Protein AF-A0A9E6DN43-F1 (afdb_monomer_lite)

Sequence (61 aa):
MGHVGISDGDTYISIENLAGSNFNDTLIGNNVANRLVGLNGNDLLAGRGGEDHLFGGTGMF

Foldseek 3Di:
DDPPPPCPQPADEDDLEAEADQEAHEHAADQEEHEYADAHYNYHDHRDHYNYHYHNHDYDD

Structure (mmCIF, N/CA/C/O backbone):
data_AF-A0A9E6DN43-F1
#
_entry.id   AF-A0A9E6DN43-F1
#
loop_
_atom_site.group_PDB
_atom_site.id
_atom_site.type_symbol
_atom_site.label_atom_id
_atom_site.label_alt_id
_atom_site.label_comp_id
_atom_site.label_asym_id
_atom_site.label_entity_id
_atom_site.label_seq_id
_atom_site.pdbx_PDB_ins_code
_atom_site.Cartn_x
_atom_site.Cartn_y
_atom_site.Cartn_z
_atom_site.occupancy
_atom_site.B_iso_or_equiv
_atom_site.auth_seq_id
_atom_site.auth_comp_id
_atom_site.auth_asym_id
_atom_site.auth_atom_id
_atom_site.pdbx_PDB_model_num
ATOM 1 N N . MET A 1 1 ? 5.393 5.996 30.957 1.00 49.84 1 MET A N 1
ATOM 2 C CA . MET A 1 1 ? 5.063 4.635 30.482 1.00 49.84 1 MET A CA 1
ATOM 3 C C . MET A 1 1 ? 3.897 4.747 29.523 1.00 49.84 1 MET A C 1
ATOM 5 O O . MET A 1 1 ? 2.963 5.462 29.852 1.00 49.84 1 MET A O 1
ATOM 9 N N . GLY A 1 2 ? 3.976 4.075 28.375 1.00 46.50 2 GLY A N 1
ATOM 10 C CA . GLY A 1 2 ? 2.952 4.095 27.327 1.00 46.50 2 GLY A CA 1
ATOM 11 C C . GLY A 1 2 ? 3.454 4.817 26.085 1.00 46.50 2 GLY A C 1
ATOM 12 O O . GLY A 1 2 ? 3.267 6.021 25.956 1.00 46.50 2 GLY A O 1
ATOM 13 N N . HIS A 1 3 ? 4.146 4.080 25.213 1.00 46.62 3 HIS A N 1
ATOM 14 C CA . HIS A 1 3 ? 4.412 4.508 23.844 1.00 46.62 3 HIS A CA 1
ATOM 15 C C . HIS A 1 3 ? 3.093 4.958 23.214 1.00 46.62 3 HIS A C 1
AT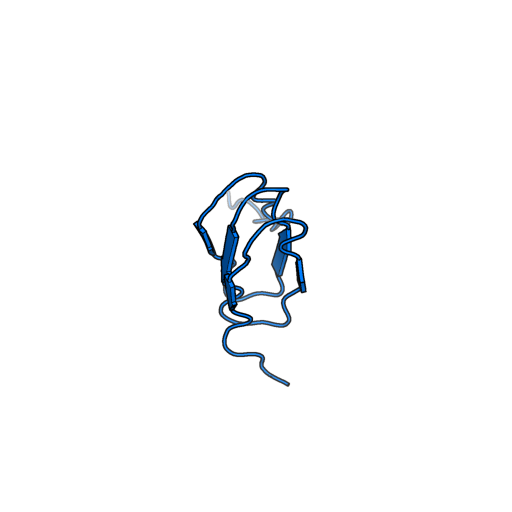OM 17 O O . HIS A 1 3 ? 2.153 4.172 23.105 1.00 46.62 3 HIS A O 1
ATOM 23 N N . VAL A 1 4 ? 3.038 6.222 22.805 1.00 56.91 4 VAL A N 1
ATOM 24 C CA . VAL A 1 4 ? 2.084 6.664 21.797 1.00 56.91 4 VAL A CA 1
ATOM 25 C C . VAL A 1 4 ? 2.493 5.912 20.540 1.00 56.91 4 VAL A C 1
ATOM 27 O O . VAL A 1 4 ? 3.546 6.195 19.971 1.00 56.91 4 VAL A O 1
ATOM 30 N N . GLY A 1 5 ? 1.722 4.887 20.183 1.00 56.91 5 GLY A N 1
ATOM 31 C CA . GLY A 1 5 ? 1.801 4.252 18.879 1.00 56.91 5 GLY A CA 1
ATOM 32 C C . GLY A 1 5 ? 1.406 5.292 17.849 1.00 56.91 5 GLY A C 1
ATOM 33 O O . GLY A 1 5 ? 0.246 5.380 17.464 1.00 56.91 5 GLY A O 1
ATOM 34 N N . ILE A 1 6 ? 2.364 6.133 17.467 1.00 53.72 6 ILE A N 1
ATOM 35 C CA . ILE A 1 6 ? 2.325 6.760 16.165 1.00 53.72 6 ILE A CA 1
ATOM 36 C C . ILE A 1 6 ? 2.383 5.587 15.193 1.00 53.72 6 ILE A C 1
ATOM 38 O O . ILE A 1 6 ? 3.396 4.908 15.068 1.00 53.72 6 ILE A O 1
ATOM 42 N N . SER A 1 7 ? 1.240 5.256 14.610 1.00 54.56 7 SER A N 1
ATOM 43 C CA . SER A 1 7 ? 1.168 4.484 13.381 1.00 54.56 7 SER A CA 1
ATOM 44 C C . SER A 1 7 ? 1.825 5.343 12.301 1.00 54.56 7 SER A C 1
ATOM 46 O O . SER A 1 7 ? 1.159 6.057 11.555 1.00 54.56 7 SER A O 1
ATOM 48 N N . ASP A 1 8 ? 3.156 5.377 12.335 1.00 55.06 8 ASP A N 1
ATOM 49 C CA . ASP A 1 8 ? 3.985 5.840 11.239 1.00 55.06 8 ASP A CA 1
ATOM 50 C C . ASP A 1 8 ? 3.821 4.764 10.175 1.00 55.06 8 ASP A C 1
ATOM 52 O O . ASP A 1 8 ? 4.292 3.648 10.372 1.00 55.06 8 ASP A O 1
ATOM 56 N N . GLY A 1 9 ? 2.992 5.062 9.169 1.00 61.19 9 GLY A N 1
ATOM 57 C CA . GLY A 1 9 ? 2.467 4.105 8.201 1.00 61.19 9 GLY A CA 1
ATOM 58 C C . GLY A 1 9 ? 3.504 3.060 7.820 1.00 61.19 9 GLY A C 1
ATOM 59 O O . GLY A 1 9 ? 4.490 3.372 7.145 1.00 61.19 9 GLY A O 1
ATOM 60 N N . ASP A 1 10 ? 3.272 1.836 8.296 1.00 58.22 10 ASP A N 1
ATOM 61 C CA . ASP A 1 10 ? 4.162 0.709 8.083 1.00 58.22 10 ASP A CA 1
ATOM 62 C C . ASP A 1 10 ? 4.322 0.522 6.570 1.00 58.22 10 ASP A C 1
ATOM 64 O O . ASP A 1 10 ? 3.433 0.049 5.861 1.00 58.22 10 ASP A O 1
ATOM 68 N N . THR A 1 11 ? 5.456 0.978 6.036 1.00 54.22 11 THR A N 1
ATOM 69 C CA . THR A 1 11 ? 5.719 0.921 4.601 1.00 54.22 11 THR A CA 1
ATOM 70 C C . THR A 1 11 ? 6.383 -0.413 4.313 1.00 54.22 11 THR A C 1
ATOM 72 O O . THR A 1 11 ? 7.603 -0.567 4.399 1.00 54.22 11 THR A O 1
ATOM 75 N N . TYR A 1 12 ? 5.576 -1.410 3.983 1.00 56.44 12 TYR A N 1
ATOM 76 C CA . TYR A 1 12 ? 6.078 -2.722 3.610 1.00 56.44 12 TYR A CA 1
ATOM 77 C C . TYR A 1 12 ? 6.565 -2.712 2.154 1.00 56.44 12 TYR A C 1
ATOM 79 O O . TYR A 1 12 ? 5.796 -2.883 1.212 1.00 56.44 12 TYR A O 1
ATOM 87 N N . ILE A 1 13 ? 7.865 -2.501 1.955 1.00 46.06 13 ILE A N 1
ATOM 88 C CA . ILE A 1 13 ? 8.501 -2.510 0.631 1.00 46.06 13 ILE A CA 1
ATOM 89 C C . ILE A 1 13 ? 9.113 -3.898 0.403 1.00 46.06 13 ILE A C 1
ATOM 91 O O . ILE A 1 13 ? 9.995 -4.309 1.152 1.00 46.06 13 ILE A O 1
ATOM 95 N N . SER A 1 14 ? 8.711 -4.582 -0.673 1.00 45.78 14 SER A N 1
ATOM 96 C CA . SER A 1 14 ? 9.238 -5.893 -1.126 1.00 45.78 14 SER A C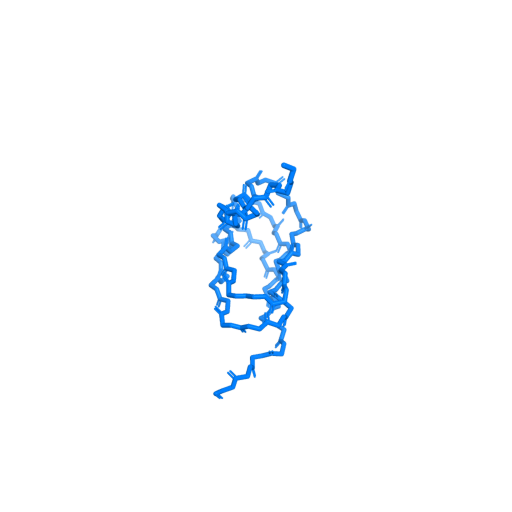A 1
ATOM 97 C C . SER A 1 14 ? 8.647 -7.150 -0.477 1.00 45.78 14 SER A C 1
ATOM 99 O O . SER A 1 14 ? 9.369 -8.125 -0.278 1.00 45.78 14 SER A O 1
ATOM 101 N N . ILE A 1 15 ? 7.344 -7.177 -0.189 1.00 55.41 15 ILE A N 1
ATOM 102 C CA . ILE A 1 15 ? 6.679 -8.429 0.196 1.00 55.41 15 ILE A CA 1
ATOM 103 C C . ILE A 1 15 ? 5.820 -8.909 -0.972 1.00 55.41 15 ILE A C 1
ATOM 105 O O . ILE A 1 15 ? 4.845 -8.265 -1.343 1.00 55.41 15 ILE A O 1
ATOM 109 N N . GLU A 1 16 ? 6.161 -10.070 -1.536 1.00 65.12 16 GLU A N 1
ATOM 110 C CA . GLU A 1 16 ? 5.353 -10.755 -2.562 1.00 65.12 16 GLU A CA 1
ATOM 111 C C . GLU A 1 16 ? 3.946 -11.109 -2.035 1.00 65.12 16 GLU A C 1
ATOM 113 O O . GLU A 1 16 ? 3.044 -11.406 -2.810 1.00 65.12 16 GLU A O 1
ATOM 118 N N . ASN A 1 17 ? 3.752 -11.047 -0.712 1.00 76.50 17 ASN A N 1
ATOM 119 C CA . ASN A 1 17 ? 2.495 -11.223 0.009 1.00 76.50 17 ASN A CA 1
ATOM 120 C C . ASN A 1 17 ? 2.363 -10.178 1.128 1.00 76.50 17 ASN A C 1
ATOM 122 O O . ASN A 1 17 ? 2.740 -10.432 2.271 1.00 76.50 17 ASN A O 1
ATOM 126 N N . LEU A 1 18 ? 1.833 -9.007 0.802 1.00 78.31 18 LEU A N 1
ATOM 127 C CA . LEU A 1 18 ? 1.626 -7.911 1.734 1.00 78.31 18 LEU A CA 1
ATOM 128 C C . LEU A 1 18 ? 0.168 -7.864 2.204 1.00 78.31 18 LEU A C 1
ATOM 130 O O . LEU A 1 18 ? -0.742 -7.780 1.383 1.00 78.31 18 LEU A O 1
ATOM 134 N N . ALA A 1 19 ? -0.051 -7.888 3.517 1.00 84.38 19 ALA A N 1
ATOM 135 C CA . ALA A 1 19 ? -1.330 -7.558 4.132 1.00 84.38 19 ALA A CA 1
ATOM 136 C C . ALA A 1 19 ? -1.206 -6.250 4.923 1.00 84.38 19 ALA A C 1
ATOM 138 O O . ALA A 1 19 ? -0.235 -6.074 5.657 1.00 84.38 19 ALA A O 1
ATOM 139 N N . GLY A 1 20 ? -2.177 -5.360 4.747 1.00 84.00 20 GLY A N 1
ATOM 140 C CA . GLY A 1 20 ? -2.370 -4.161 5.544 1.00 84.00 20 GLY A CA 1
ATOM 141 C C . GLY A 1 20 ? -2.966 -4.482 6.913 1.00 84.00 20 GLY A C 1
ATOM 142 O O . GLY A 1 20 ? -2.802 -5.573 7.467 1.00 84.00 20 GLY A O 1
ATOM 143 N N . SER A 1 21 ? -3.663 -3.506 7.461 1.00 81.94 21 SER A N 1
ATOM 144 C CA . SER A 1 21 ? -4.208 -3.447 8.807 1.00 81.94 21 SER A CA 1
ATOM 145 C C . SER A 1 21 ? -5.728 -3.241 8.761 1.00 81.94 21 SER A C 1
ATOM 147 O O . SER A 1 21 ? -6.361 -3.360 7.724 1.00 81.94 21 SER A O 1
ATOM 149 N N . ASN A 1 22 ? -6.361 -2.976 9.906 1.00 84.31 22 ASN A N 1
ATOM 150 C CA . ASN A 1 22 ? -7.786 -2.615 9.934 1.00 84.31 22 ASN A CA 1
ATOM 151 C C . ASN A 1 22 ? -8.021 -1.098 9.774 1.00 84.31 22 ASN A C 1
ATOM 153 O O . ASN A 1 22 ? -9.058 -0.588 10.206 1.00 84.31 22 ASN A O 1
ATOM 157 N N . PHE A 1 23 ? -7.032 -0.377 9.253 1.00 84.88 23 PHE A N 1
ATOM 158 C CA . PHE A 1 23 ? -7.045 1.066 9.054 1.00 84.88 23 PHE A CA 1
ATOM 159 C C . PHE A 1 23 ? -6.781 1.384 7.583 1.00 84.88 23 PHE A C 1
ATOM 161 O O . PHE A 1 23 ? -6.624 0.497 6.765 1.00 84.88 23 PHE A O 1
ATOM 168 N N . ASN A 1 24 ? -6.743 2.668 7.238 1.00 86.62 24 ASN A N 1
ATOM 169 C CA . ASN A 1 24 ? -6.454 3.080 5.870 1.00 86.62 24 ASN A CA 1
ATOM 170 C C . ASN A 1 24 ? -4.966 2.865 5.568 1.00 86.62 24 ASN A C 1
ATOM 172 O O . ASN A 1 24 ? -4.128 3.625 6.066 1.00 86.62 24 ASN A O 1
ATOM 176 N N . ASP A 1 25 ? -4.650 1.879 4.733 1.00 85.12 25 ASP A N 1
ATOM 177 C CA . ASP A 1 25 ? -3.275 1.531 4.393 1.00 85.12 25 ASP A CA 1
ATOM 178 C C . ASP A 1 25 ? -2.850 2.012 3.001 1.00 85.12 25 ASP A C 1
ATOM 180 O O . ASP A 1 25 ? -3.654 2.254 2.101 1.00 85.12 25 ASP A O 1
ATOM 184 N N . THR A 1 26 ? -1.537 2.153 2.803 1.00 88.12 26 THR A N 1
ATOM 185 C CA . THR A 1 26 ? -0.932 2.366 1.480 1.00 88.12 26 THR A CA 1
ATOM 186 C C . THR A 1 26 ? 0.037 1.232 1.189 1.00 88.12 26 THR A C 1
ATOM 188 O O . THR A 1 26 ? 1.153 1.202 1.705 1.00 88.12 26 THR A O 1
ATOM 191 N N . LEU A 1 27 ? -0.393 0.292 0.348 1.00 86.06 27 LEU A N 1
ATOM 192 C CA . LEU A 1 27 ? 0.372 -0.899 -0.009 1.00 86.06 27 LEU A CA 1
ATOM 193 C C . LEU A 1 27 ? 0.906 -0.740 -1.436 1.00 86.06 27 LEU A C 1
ATOM 195 O O . LEU A 1 27 ? 0.136 -0.672 -2.397 1.00 86.06 27 LEU A O 1
ATOM 199 N N . ILE A 1 28 ? 2.232 -0.679 -1.577 1.00 88.44 28 ILE A N 1
ATOM 200 C CA . ILE A 1 28 ? 2.909 -0.458 -2.861 1.00 88.44 28 ILE A CA 1
ATOM 201 C C . ILE A 1 28 ? 3.837 -1.637 -3.164 1.00 88.44 28 ILE A C 1
ATOM 203 O O . ILE A 1 28 ? 4.799 -1.895 -2.443 1.00 88.44 28 ILE A O 1
ATOM 207 N N . GLY A 1 29 ? 3.541 -2.325 -4.260 1.00 86.44 29 GLY A N 1
ATOM 208 C CA . GLY A 1 29 ? 4.317 -3.406 -4.844 1.00 86.44 29 GLY A CA 1
ATOM 209 C C . GLY A 1 29 ? 5.558 -2.943 -5.616 1.00 86.44 29 GLY A C 1
ATOM 210 O O . GLY A 1 29 ? 5.982 -1.783 -5.564 1.00 86.44 29 GLY A O 1
ATOM 211 N N . ASN A 1 30 ? 6.178 -3.876 -6.327 1.00 84.31 30 ASN A N 1
ATOM 212 C CA . ASN A 1 30 ? 7.407 -3.712 -7.093 1.00 84.31 30 ASN A CA 1
ATOM 213 C C . ASN A 1 30 ? 7.209 -4.192 -8.548 1.00 84.31 30 ASN A C 1
ATOM 215 O O . ASN A 1 30 ? 6.114 -4.129 -9.081 1.00 84.31 30 ASN A O 1
ATOM 219 N N . ASN A 1 31 ? 8.287 -4.538 -9.258 1.00 88.75 31 ASN A N 1
ATOM 220 C CA . ASN A 1 31 ? 8.212 -4.927 -10.675 1.00 88.75 31 ASN A CA 1
ATOM 221 C C . ASN A 1 31 ? 8.134 -6.455 -10.880 1.00 88.75 31 ASN A C 1
ATOM 223 O O . ASN A 1 31 ? 8.498 -6.951 -11.950 1.00 88.75 31 ASN A O 1
ATOM 227 N N . VAL A 1 32 ? 7.743 -7.199 -9.843 1.00 86.56 32 VAL A N 1
ATOM 228 C CA . VAL A 1 32 ? 7.438 -8.634 -9.903 1.00 86.56 32 VAL A CA 1
ATOM 229 C C . VAL A 1 32 ? 6.011 -8.868 -9.411 1.00 86.56 32 VAL A C 1
ATOM 231 O O . VAL A 1 32 ? 5.426 -7.985 -8.804 1.00 86.56 32 VAL A O 1
ATOM 234 N N . ALA A 1 33 ? 5.463 -10.066 -9.632 1.00 88.19 33 ALA A N 1
ATOM 235 C CA . ALA A 1 33 ? 4.120 -10.413 -9.170 1.00 88.19 33 ALA A CA 1
ATOM 236 C C . ALA A 1 33 ? 3.956 -10.180 -7.656 1.00 88.19 33 ALA A C 1
ATOM 238 O O . ALA A 1 33 ? 4.718 -10.721 -6.845 1.00 88.19 33 ALA A O 1
ATOM 239 N N . ASN A 1 34 ? 2.962 -9.380 -7.265 1.00 87.25 34 ASN A N 1
ATOM 240 C CA . ASN A 1 34 ? 2.669 -9.101 -5.863 1.00 87.25 34 ASN A CA 1
ATOM 241 C C . ASN A 1 34 ? 1.248 -9.485 -5.479 1.00 87.25 34 ASN A C 1
ATOM 243 O O . ASN A 1 34 ? 0.297 -9.278 -6.227 1.00 87.25 34 ASN A O 1
ATOM 247 N N . ARG A 1 35 ? 1.080 -9.966 -4.249 1.00 90.25 35 ARG A N 1
ATOM 248 C CA . ARG A 1 35 ? -0.223 -10.120 -3.615 1.00 90.25 35 ARG A CA 1
ATOM 249 C C . ARG A 1 35 ? -0.379 -9.072 -2.522 1.00 90.25 35 ARG A C 1
ATOM 251 O O . ARG A 1 35 ? 0.265 -9.187 -1.485 1.00 90.25 35 ARG A O 1
ATOM 258 N N . LEU A 1 36 ? -1.233 -8.076 -2.748 1.00 88.62 36 LEU A N 1
ATOM 259 C CA . LEU A 1 36 ? -1.516 -6.999 -1.792 1.00 88.62 36 LEU A CA 1
ATOM 260 C C . LEU A 1 36 ? -2.927 -7.176 -1.220 1.00 88.62 36 LEU A C 1
ATOM 262 O O . LEU A 1 36 ? -3.868 -7.388 -1.981 1.00 88.62 36 LEU A O 1
ATOM 266 N N . VAL A 1 37 ? -3.091 -7.092 0.099 1.00 90.06 37 VAL A N 1
ATOM 267 C CA . VAL A 1 37 ? -4.372 -7.285 0.795 1.00 90.06 37 VAL A CA 1
ATOM 268 C C . VAL A 1 37 ? -4.618 -6.126 1.758 1.00 90.06 37 VAL A C 1
ATOM 270 O O . VAL A 1 37 ? -3.932 -6.043 2.762 1.00 90.06 37 VAL A O 1
ATOM 273 N N . GLY A 1 38 ? -5.592 -5.261 1.474 1.00 87.25 38 GLY A N 1
ATOM 274 C CA . GLY A 1 38 ? -5.929 -4.078 2.281 1.00 87.25 38 GLY A CA 1
ATOM 275 C C . GLY A 1 38 ? -6.582 -4.387 3.634 1.00 87.25 38 GLY A C 1
ATOM 276 O O . GLY A 1 38 ? -6.217 -3.792 4.631 1.00 87.25 38 GLY A O 1
ATOM 277 N N . LEU A 1 39 ? -7.417 -5.434 3.705 1.00 88.06 39 LEU A N 1
ATOM 278 C CA . LEU A 1 39 ? -8.253 -5.798 4.866 1.00 88.06 39 LEU A CA 1
ATOM 279 C C . LEU A 1 39 ? -9.416 -4.824 5.132 1.00 88.06 39 LEU A C 1
ATOM 281 O O . LEU A 1 39 ? -10.390 -4.891 4.393 1.00 88.06 39 LEU A O 1
ATOM 285 N N . ASN A 1 40 ? -9.424 -4.050 6.221 1.00 86.44 40 ASN A N 1
ATOM 286 C CA . ASN A 1 40 ? -10.522 -3.122 6.527 1.00 86.44 40 ASN A CA 1
ATOM 287 C C . ASN A 1 40 ? -10.001 -1.697 6.450 1.00 86.44 40 ASN A C 1
ATOM 289 O O . ASN A 1 40 ? 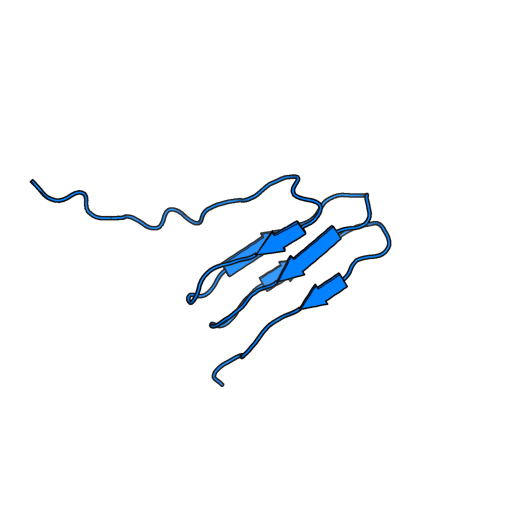-8.924 -1.434 6.958 1.00 86.44 40 ASN A O 1
ATOM 293 N N . GLY A 1 41 ? -10.829 -0.773 5.975 1.00 85.25 41 GLY A N 1
ATOM 294 C CA . GLY A 1 41 ? -10.429 0.620 5.810 1.00 85.25 41 GLY A CA 1
ATOM 295 C C . GLY A 1 41 ? -10.500 1.043 4.350 1.00 85.25 41 GLY A C 1
ATOM 296 O O . GLY A 1 41 ? -10.963 0.300 3.485 1.00 85.25 41 GLY A O 1
ATOM 297 N N . ASN A 1 42 ? -10.115 2.288 4.095 1.00 86.69 42 ASN A N 1
ATOM 298 C CA . ASN A 1 42 ? -10.009 2.842 2.753 1.00 86.69 42 ASN A CA 1
ATOM 299 C C . ASN A 1 42 ? -8.552 2.758 2.302 1.00 86.69 42 ASN A C 1
ATOM 301 O O . ASN A 1 42 ? -7.762 3.664 2.575 1.00 86.69 42 ASN A O 1
ATOM 305 N N . ASP A 1 43 ? -8.221 1.666 1.619 1.00 87.94 43 ASP A N 1
ATOM 306 C CA . A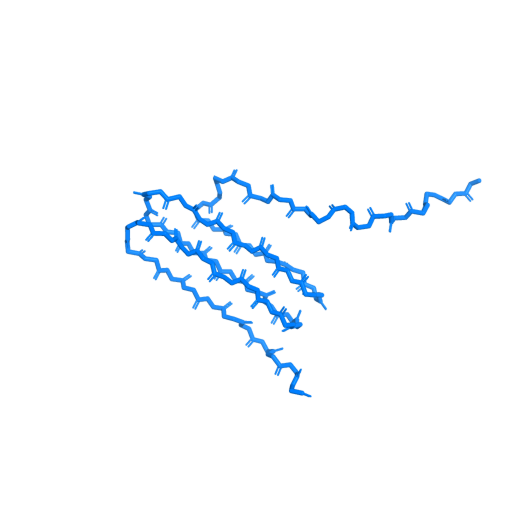SP A 1 43 ? -6.847 1.334 1.251 1.00 87.94 43 ASP A CA 1
ATOM 307 C C . ASP A 1 43 ? -6.452 1.844 -0.135 1.00 87.94 43 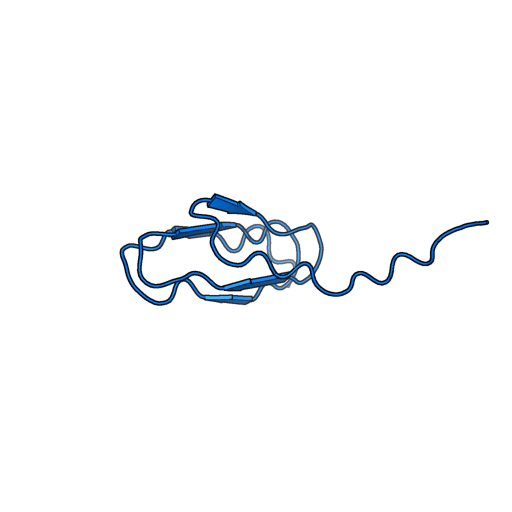ASP A C 1
ATOM 309 O O . ASP A 1 43 ? -7.241 1.844 -1.085 1.00 87.94 43 ASP A O 1
ATOM 313 N N . LEU A 1 44 ? -5.176 2.203 -0.277 1.00 88.06 44 LEU A N 1
ATOM 314 C CA . LEU A 1 44 ? -4.530 2.459 -1.557 1.00 88.06 44 LEU A CA 1
ATOM 315 C C . LEU A 1 44 ? -3.610 1.286 -1.909 1.00 88.06 44 LEU A C 1
ATOM 317 O O . LEU A 1 44 ? -2.549 1.116 -1.311 1.00 88.06 44 LEU A O 1
ATOM 321 N N . LEU A 1 45 ? -3.999 0.500 -2.915 1.00 87.44 45 LEU A N 1
ATOM 322 C CA . LEU A 1 45 ? -3.224 -0.641 -3.409 1.00 87.44 45 LEU A CA 1
ATOM 323 C C . LEU A 1 45 ? -2.596 -0.325 -4.768 1.00 87.44 45 LEU A C 1
ATOM 325 O O . LEU A 1 45 ? -3.305 -0.011 -5.724 1.00 87.44 45 LEU A O 1
ATOM 329 N N . ALA A 1 46 ? -1.276 -0.464 -4.880 1.00 89.50 46 ALA A N 1
ATOM 330 C CA . ALA A 1 46 ? -0.543 -0.237 -6.122 1.00 89.50 46 ALA A CA 1
ATOM 331 C C . ALA A 1 46 ? 0.467 -1.362 -6.386 1.00 89.50 46 ALA A C 1
ATOM 333 O O . ALA A 1 46 ? 1.578 -1.307 -5.877 1.00 89.50 46 ALA A O 1
ATOM 334 N N . GLY A 1 47 ? 0.112 -2.354 -7.210 1.00 84.19 47 GLY A N 1
ATOM 335 C CA . GLY A 1 47 ? 1.000 -3.483 -7.557 1.00 84.19 47 GLY A CA 1
ATOM 336 C C . GLY A 1 47 ? 2.229 -3.092 -8.389 1.00 84.19 47 GLY A C 1
ATOM 337 O O . GLY A 1 47 ? 3.334 -3.526 -8.105 1.00 84.19 47 GLY A O 1
ATOM 338 N N . ARG A 1 48 ? 2.065 -2.114 -9.291 1.00 86.94 48 ARG A N 1
ATOM 339 C CA . ARG A 1 48 ? 3.053 -1.654 -10.284 1.00 86.94 48 ARG A CA 1
ATOM 340 C C . ARG A 1 48 ? 3.227 -2.640 -11.445 1.00 86.94 48 ARG A C 1
ATOM 342 O O . ARG A 1 48 ? 2.440 -2.546 -12.381 1.00 86.94 48 ARG A O 1
ATOM 349 N N . GLY A 1 49 ? 4.293 -3.436 -11.486 1.00 84.88 49 GLY A N 1
ATOM 350 C CA . GLY A 1 49 ? 4.650 -4.244 -12.656 1.00 84.88 49 GLY A CA 1
ATOM 351 C C . GLY A 1 49 ? 4.713 -5.727 -12.318 1.00 84.88 49 GLY A C 1
ATOM 352 O O . GLY A 1 49 ? 5.218 -6.085 -11.268 1.00 84.88 49 GLY A O 1
ATOM 353 N N . GLY A 1 50 ? 4.293 -6.590 -13.240 1.00 87.62 50 GLY A N 1
ATOM 354 C CA . GLY A 1 50 ? 4.126 -8.021 -12.976 1.00 87.62 50 GLY A CA 1
ATOM 355 C C . GLY A 1 50 ? 2.650 -8.414 -12.988 1.00 87.62 50 GLY A C 1
ATOM 356 O O . GLY A 1 50 ? 1.787 -7.607 -13.328 1.00 87.62 50 GLY A O 1
ATOM 357 N N . GLU A 1 51 ? 2.363 -9.678 -12.680 1.00 89.81 51 GLU A N 1
ATOM 358 C CA . GLU A 1 51 ? 0.987 -10.165 -12.537 1.00 89.81 51 GLU A CA 1
ATOM 359 C C . GLU A 1 51 ? 0.543 -10.004 -11.079 1.00 89.81 51 GLU A C 1
ATOM 361 O O . GLU A 1 51 ? 0.833 -10.845 -10.228 1.00 89.81 51 GLU A O 1
ATOM 366 N N . ASP A 1 52 ? -0.120 -8.884 -10.787 1.00 89.44 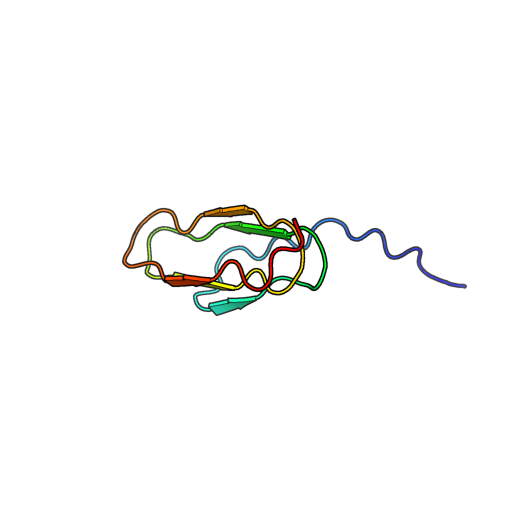52 ASP A N 1
ATOM 367 C CA . ASP A 1 52 ? -0.480 -8.495 -9.424 1.00 89.44 52 ASP A CA 1
ATOM 368 C C . ASP A 1 52 ? -1.880 -8.952 -9.016 1.00 89.44 52 ASP A C 1
ATOM 370 O O . ASP A 1 52 ? -2.854 -8.849 -9.763 1.00 89.44 52 ASP A O 1
ATOM 374 N N . HIS A 1 53 ? -1.998 -9.405 -7.773 1.00 89.56 53 HIS A N 1
ATOM 375 C CA . HIS A 1 53 ? -3.248 -9.777 -7.128 1.00 89.56 53 HIS A CA 1
ATOM 376 C C . HIS A 1 53 ? -3.560 -8.774 -6.009 1.00 89.56 53 HIS A C 1
ATOM 378 O O . HIS A 1 53 ? -3.035 -8.871 -4.898 1.00 89.56 53 HIS A O 1
ATOM 384 N N . LEU A 1 54 ? -4.426 -7.804 -6.310 1.00 88.00 54 LEU A N 1
ATOM 385 C CA . LEU A 1 54 ? -4.812 -6.722 -5.402 1.00 88.00 54 LEU A CA 1
ATOM 386 C C . LEU A 1 54 ? -6.177 -7.013 -4.765 1.00 88.00 54 LEU A C 1
ATOM 388 O O . LEU A 1 54 ? -7.193 -7.071 -5.454 1.00 88.00 54 LEU A O 1
ATOM 392 N N . PHE A 1 55 ? -6.210 -7.166 -3.445 1.00 88.31 55 PHE A N 1
ATOM 393 C CA . PHE A 1 55 ? -7.419 -7.413 -2.666 1.00 88.31 55 PHE A CA 1
ATOM 394 C C . PHE A 1 55 ? -7.691 -6.228 -1.744 1.00 88.31 55 PHE A C 1
ATOM 396 O O . PHE A 1 55 ? -7.089 -6.129 -0.683 1.00 88.31 55 PHE A O 1
ATOM 403 N N . GLY A 1 56 ? -8.629 -5.353 -2.114 1.00 81.44 56 GLY A N 1
ATOM 404 C CA . GLY A 1 56 ? -9.006 -4.183 -1.302 1.00 81.44 56 GLY A CA 1
ATOM 405 C C . GLY A 1 56 ? -9.641 -4.514 0.051 1.00 81.44 56 GLY A C 1
ATOM 406 O O . GLY A 1 56 ? -9.717 -3.652 0.906 1.00 81.44 56 GLY A O 1
ATOM 407 N N . GLY A 1 57 ? -10.088 -5.756 0.256 1.00 83.69 57 GLY A N 1
ATOM 408 C CA . GLY A 1 57 ? -10.777 -6.148 1.482 1.00 83.69 57 GLY A CA 1
ATOM 409 C C . GLY A 1 57 ? -12.166 -5.510 1.628 1.00 83.69 57 GLY A C 1
ATOM 410 O O . GLY A 1 57 ? -12.836 -5.214 0.636 1.00 83.69 57 GLY A O 1
ATOM 411 N N . THR A 1 58 ? -12.644 -5.389 2.862 1.00 76.69 58 THR A N 1
ATOM 412 C CA . THR A 1 58 ? -13.949 -4.821 3.214 1.00 76.69 58 THR A CA 1
ATOM 413 C C . THR A 1 58 ? -13.831 -3.309 3.383 1.00 76.69 58 THR A C 1
ATOM 415 O O . THR A 1 58 ? -13.604 -2.803 4.480 1.00 76.69 58 THR A O 1
ATOM 418 N N . GLY A 1 59 ? -14.024 -2.577 2.284 1.00 57.84 59 GLY A N 1
ATOM 419 C CA . GLY A 1 59 ? -14.195 -1.126 2.331 1.00 57.84 59 GLY A CA 1
ATOM 420 C C . GLY A 1 59 ? -15.504 -0.768 3.039 1.00 57.84 59 GLY A C 1
ATOM 421 O O . GLY A 1 59 ? -16.580 -1.203 2.620 1.00 57.84 59 GLY A O 1
ATOM 422 N N . MET A 1 60 ? -15.428 0.004 4.123 1.00 50.41 60 MET A N 1
ATOM 423 C CA . MET A 1 60 ? -16.604 0.662 4.694 1.00 50.41 60 MET A CA 1
ATOM 424 C C . MET A 1 60 ? -16.770 2.018 4.004 1.00 50.41 60 MET A C 1
ATOM 426 O O . MET A 1 60 ? -15.935 2.903 4.179 1.00 50.41 60 MET A O 1
ATOM 430 N N . PHE A 1 61 ? -17.824 2.120 3.189 1.00 47.00 61 PHE A N 1
ATOM 431 C CA . PHE A 1 61 ? -18.227 3.319 2.443 1.00 47.00 61 PHE A CA 1
ATOM 432 C C . PHE A 1 61 ? -18.539 4.516 3.347 1.00 47.00 61 PHE A C 1
ATOM 434 O O . PHE A 1 61 ? -19.124 4.296 4.435 1.00 47.00 61 PHE A O 1
#

Radius of gyration: 12.5 Å; chains: 1; bounding box: 28×18×44 Å

Secondary structure (DSSP, 8-state):
-------------S-SEEE--SS--EEE--SS--EEE--BSS-EEE--SSS-EEE--B---

pLDDT: mean 75.97, std 15.6, range [45.78, 90.25]